Protein AF-A0A969M3V1-F1 (afdb_monomer_lite)

pLDDT: mean 84.35, std 8.76, range [44.88, 93.75]

Structure (mmCIF, N/CA/C/O backbon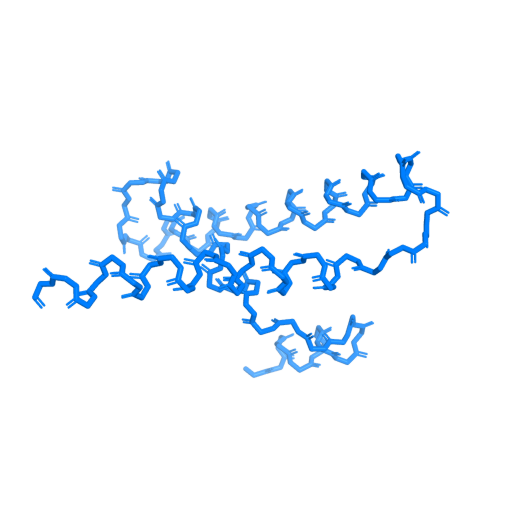e):
data_AF-A0A969M3V1-F1
#
_entry.id   AF-A0A969M3V1-F1
#
loop_
_atom_site.group_PDB
_atom_site.id
_atom_site.type_symbol
_atom_site.label_atom_id
_atom_site.label_alt_id
_atom_site.label_comp_id
_atom_site.label_asym_id
_atom_site.label_entity_id
_atom_site.label_seq_id
_atom_site.pdbx_PDB_ins_code
_atom_site.Cartn_x
_atom_site.Cartn_y
_atom_site.Cartn_z
_atom_site.occupancy
_atom_site.B_iso_or_equiv
_atom_site.auth_seq_id
_atom_site.auth_comp_id
_atom_site.auth_asym_id
_atom_site.auth_atom_id
_atom_site.pdbx_PDB_model_num
ATOM 1 N N . ALA A 1 1 ? 5.296 5.544 13.205 1.00 76.81 1 ALA A N 1
ATOM 2 C CA . ALA A 1 1 ? 6.196 6.345 12.345 1.00 76.81 1 ALA A CA 1
ATOM 3 C C . ALA A 1 1 ? 7.344 5.514 11.772 1.00 76.81 1 ALA A C 1
ATOM 5 O O . ALA A 1 1 ? 7.495 5.510 10.560 1.00 76.81 1 ALA A O 1
ATOM 6 N N . ALA A 1 2 ? 8.095 4.772 12.598 1.00 92.69 2 ALA A N 1
ATOM 7 C CA . ALA A 1 2 ? 9.248 3.981 12.145 1.00 92.69 2 ALA A CA 1
ATOM 8 C C . ALA A 1 2 ? 8.949 3.051 10.950 1.00 92.69 2 ALA A C 1
ATOM 10 O O . ALA A 1 2 ? 9.676 3.086 9.969 1.00 92.69 2 ALA A O 1
ATOM 11 N N . LEU A 1 3 ? 7.842 2.298 10.988 1.00 88.19 3 LEU A N 1
ATOM 12 C CA . LEU A 1 3 ? 7.457 1.387 9.898 1.00 88.19 3 LEU A CA 1
ATOM 13 C C . LEU A 1 3 ? 7.295 2.106 8.551 1.00 88.19 3 LEU A C 1
ATOM 15 O O . LEU A 1 3 ? 7.876 1.695 7.557 1.00 88.19 3 LEU A O 1
ATOM 19 N N . VAL A 1 4 ? 6.558 3.220 8.539 1.00 88.25 4 VAL A N 1
ATOM 20 C CA . VAL A 1 4 ? 6.333 4.016 7.324 1.00 88.25 4 VAL A CA 1
ATOM 21 C C . VAL A 1 4 ? 7.642 4.635 6.836 1.00 88.25 4 VAL A C 1
ATOM 23 O O . VAL A 1 4 ? 7.927 4.585 5.648 1.00 88.25 4 VAL A O 1
ATOM 26 N N . ALA A 1 5 ? 8.462 5.176 7.740 1.00 90.44 5 ALA A N 1
ATOM 27 C CA . ALA A 1 5 ? 9.730 5.804 7.375 1.00 90.44 5 ALA A CA 1
ATOM 28 C C . ALA A 1 5 ? 10.702 4.811 6.717 1.00 90.44 5 ALA A C 1
ATOM 30 O O . ALA A 1 5 ? 11.272 5.116 5.672 1.00 90.44 5 ALA A O 1
ATOM 31 N N . VAL A 1 6 ? 10.846 3.612 7.292 1.00 92.31 6 VAL A N 1
ATOM 32 C CA . VAL A 1 6 ? 11.721 2.563 6.749 1.00 92.31 6 VAL A CA 1
ATOM 33 C C . VAL A 1 6 ? 11.218 2.089 5.384 1.00 92.31 6 VAL A C 1
ATOM 35 O O . VAL A 1 6 ? 12.004 2.012 4.443 1.00 92.31 6 VAL A O 1
ATOM 38 N N . SER A 1 7 ? 9.916 1.833 5.231 1.00 86.50 7 SER A N 1
ATOM 39 C CA . SER A 1 7 ? 9.350 1.412 3.942 1.00 86.50 7 SER A CA 1
ATOM 40 C C . SER A 1 7 ? 9.490 2.484 2.855 1.00 86.50 7 SER A C 1
ATOM 42 O O . SER A 1 7 ? 9.887 2.159 1.737 1.00 86.50 7 SER A O 1
ATOM 44 N N . THR A 1 8 ? 9.236 3.756 3.180 1.00 88.81 8 THR A N 1
ATOM 45 C CA . THR A 1 8 ? 9.380 4.878 2.237 1.00 88.81 8 THR A CA 1
ATOM 46 C C . THR A 1 8 ? 10.830 5.083 1.804 1.00 88.81 8 THR A C 1
ATOM 48 O O . THR A 1 8 ? 11.077 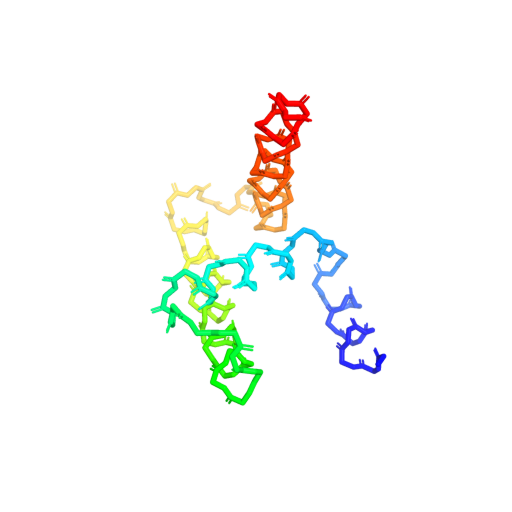5.382 0.641 1.00 88.81 8 THR A O 1
ATOM 51 N N . ALA A 1 9 ? 11.800 4.895 2.702 1.00 89.94 9 ALA A N 1
ATOM 52 C CA . ALA A 1 9 ? 13.215 4.986 2.344 1.00 89.94 9 ALA A CA 1
ATOM 53 C C . ALA A 1 9 ? 13.654 3.874 1.370 1.00 89.94 9 ALA A C 1
ATOM 55 O O . ALA A 1 9 ? 14.536 4.103 0.548 1.00 89.94 9 ALA A O 1
ATOM 56 N N . LEU A 1 10 ? 13.043 2.685 1.454 1.00 85.62 10 LEU A N 1
ATOM 57 C CA . LEU A 1 10 ? 13.404 1.518 0.638 1.00 85.62 10 LEU A CA 1
ATOM 58 C C . LEU A 1 10 ? 12.712 1.482 -0.728 1.00 85.62 10 LEU A C 1
ATOM 60 O O . LEU A 1 10 ? 13.321 1.075 -1.713 1.00 85.62 10 LEU A O 1
ATOM 64 N N . VAL A 1 11 ? 11.433 1.855 -0.784 1.00 81.94 11 VAL A N 1
ATOM 65 C CA . VAL A 1 11 ? 10.589 1.686 -1.984 1.00 81.94 11 VAL A CA 1
ATOM 66 C C . VAL A 1 11 ? 10.229 3.031 -2.627 1.00 81.94 11 VAL A C 1
ATOM 68 O O . VAL A 1 11 ? 9.789 3.079 -3.773 1.00 81.94 11 VAL A O 1
ATOM 71 N N . GLY A 1 12 ? 10.458 4.136 -1.917 1.00 84.25 12 GLY A N 1
ATOM 72 C CA . GLY A 1 12 ? 9.948 5.454 -2.270 1.00 84.25 12 GLY A CA 1
ATOM 73 C C . GLY A 1 12 ? 8.562 5.727 -1.666 1.00 84.25 12 GLY A C 1
ATOM 74 O O . GLY A 1 12 ? 7.949 4.847 -1.055 1.00 84.25 12 GLY A O 1
ATOM 75 N N . PRO A 1 13 ? 8.062 6.967 -1.786 1.00 83.75 13 PRO A N 1
ATOM 76 C CA . PRO A 1 13 ? 6.767 7.359 -1.236 1.00 83.75 13 PRO A CA 1
ATOM 77 C C . PRO A 1 13 ? 5.607 6.733 -2.023 1.00 83.75 13 PRO A C 1
ATOM 79 O O . PRO A 1 13 ? 5.553 6.849 -3.244 1.00 83.75 13 PRO A O 1
ATOM 82 N N . VAL A 1 14 ? 4.658 6.110 -1.313 1.00 84.69 14 VAL A N 1
ATOM 83 C CA . VAL A 1 14 ? 3.426 5.541 -1.891 1.00 84.69 14 VAL A CA 1
ATOM 84 C C . VAL A 1 14 ? 2.230 5.941 -1.017 1.00 84.69 14 VAL A C 1
ATOM 86 O O . VAL A 1 14 ? 1.916 5.287 -0.019 1.00 84.69 14 VAL A O 1
ATOM 89 N N . ALA A 1 15 ? 1.607 7.073 -1.339 1.00 82.06 15 ALA A N 1
ATOM 90 C CA . ALA A 1 15 ? 0.596 7.724 -0.510 1.00 82.06 15 ALA A CA 1
ATOM 91 C C . ALA A 1 15 ? -0.784 7.058 -0.627 1.00 82.06 15 ALA A C 1
ATOM 93 O O . ALA A 1 15 ? -1.446 6.822 0.390 1.00 82.06 15 ALA A O 1
ATOM 94 N N . PHE A 1 16 ? -1.225 6.712 -1.840 1.00 87.62 16 PHE A N 1
ATOM 95 C CA . PHE A 1 16 ? -2.576 6.171 -2.046 1.00 87.62 16 PHE A CA 1
ATOM 96 C C . PHE A 1 16 ? -2.696 4.679 -1.727 1.00 87.62 16 PHE A C 1
ATOM 98 O O . PHE A 1 16 ? -3.804 4.175 -1.529 1.00 87.62 16 PHE A O 1
ATOM 105 N N . PHE A 1 17 ? -1.572 3.970 -1.620 1.00 87.69 17 PHE A N 1
ATOM 106 C CA . PHE A 1 17 ? -1.565 2.536 -1.342 1.00 87.69 17 PHE A CA 1
ATOM 107 C C . PHE A 1 17 ? -2.280 2.175 -0.038 1.00 87.69 17 PHE A C 1
ATOM 109 O O . PHE A 1 17 ? -3.100 1.258 -0.015 1.00 87.69 17 PHE A O 1
ATOM 116 N N . GLY A 1 18 ? -2.022 2.923 1.039 1.00 87.69 18 GLY A N 1
ATOM 117 C CA . GLY A 1 18 ? -2.659 2.672 2.333 1.00 87.69 18 GLY A CA 1
ATOM 118 C C . GLY A 1 18 ? -4.184 2.790 2.262 1.00 87.69 18 GLY A C 1
ATOM 119 O O . GLY A 1 18 ? -4.896 1.936 2.787 1.00 87.69 18 GLY A O 1
ATOM 120 N N . LEU A 1 19 ? -4.688 3.802 1.548 1.00 87.56 19 LEU A N 1
ATOM 121 C CA . LEU A 1 19 ? -6.124 4.006 1.332 1.00 87.56 19 LEU A CA 1
ATOM 122 C C . LEU A 1 19 ? -6.734 2.867 0.506 1.00 87.56 19 LEU A C 1
ATOM 124 O O . LEU A 1 19 ? -7.789 2.345 0.869 1.00 87.56 19 LEU A O 1
ATOM 128 N N . LEU A 1 20 ? -6.055 2.451 -0.566 1.00 87.19 20 LEU A N 1
ATOM 129 C CA . LEU A 1 20 ? -6.498 1.363 -1.439 1.00 87.19 20 LEU A CA 1
ATOM 130 C C . LEU A 1 20 ? -6.621 0.040 -0.670 1.00 87.19 20 LEU A C 1
ATOM 132 O O . LEU A 1 20 ? -7.658 -0.621 -0.724 1.00 87.19 20 LEU A O 1
ATOM 136 N N . VAL A 1 21 ? -5.574 -0.335 0.066 1.00 90.56 21 VAL A N 1
ATOM 137 C CA . VAL A 1 21 ? -5.516 -1.603 0.802 1.00 90.56 21 VAL A CA 1
ATOM 138 C C . VAL A 1 21 ? -6.554 -1.643 1.921 1.00 90.56 21 VAL A C 1
ATOM 140 O O . VAL A 1 21 ? -7.229 -2.659 2.083 1.00 90.56 21 VAL A O 1
ATOM 143 N N . VAL A 1 22 ? -6.723 -0.552 2.673 1.00 89.38 22 VAL A N 1
ATOM 144 C CA . VAL A 1 22 ? -7.744 -0.474 3.730 1.00 89.38 22 VAL A CA 1
ATOM 145 C C . VAL A 1 22 ? -9.149 -0.563 3.135 1.00 89.38 22 VAL A C 1
ATOM 147 O O . VAL A 1 22 ? -9.980 -1.307 3.653 1.00 89.38 22 VAL A O 1
ATOM 150 N N . ALA A 1 23 ? -9.411 0.121 2.017 1.00 86.75 23 ALA A N 1
ATOM 151 C CA . ALA A 1 23 ? -10.703 0.053 1.338 1.00 86.75 23 ALA A CA 1
ATOM 152 C C . ALA A 1 23 ? -11.016 -1.359 0.807 1.00 86.75 23 ALA A C 1
ATOM 154 O O . ALA A 1 23 ? -12.158 -1.814 0.904 1.00 86.75 23 ALA A O 1
ATOM 155 N N . LEU A 1 24 ? -10.020 -2.073 0.274 1.00 84.75 24 LEU A N 1
ATOM 156 C CA . LEU A 1 24 ? -10.174 -3.474 -0.132 1.00 84.75 24 LEU A CA 1
ATOM 157 C C . LEU A 1 24 ? -10.359 -4.403 1.075 1.00 84.75 24 LEU A C 1
ATOM 159 O O . LEU A 1 24 ? -11.228 -5.271 1.037 1.00 84.75 24 LEU A O 1
ATOM 163 N N . GLY A 1 25 ? -9.594 -4.210 2.150 1.00 86.94 25 GLY A N 1
ATOM 164 C CA . GLY A 1 25 ? -9.705 -4.991 3.385 1.00 86.94 25 GLY A CA 1
ATOM 165 C C . GLY A 1 25 ? -11.080 -4.860 4.048 1.00 86.94 25 GLY A C 1
ATOM 166 O O . GLY A 1 25 ? -11.672 -5.868 4.439 1.00 86.94 25 GLY A O 1
ATOM 167 N N . GLU A 1 26 ? -11.638 -3.648 4.095 1.00 87.56 26 GLU A N 1
ATOM 168 C CA . GLU A 1 26 ? -13.027 -3.392 4.514 1.00 87.56 26 GLU A CA 1
ATOM 169 C C . GLU A 1 26 ? -14.025 -4.150 3.633 1.00 87.56 26 GLU A C 1
ATOM 171 O O . GLU A 1 26 ? -14.902 -4.847 4.141 1.00 87.56 26 GLU A O 1
ATOM 176 N N . ARG A 1 27 ? -13.877 -4.063 2.303 1.00 85.44 27 ARG A N 1
ATOM 177 C CA . ARG A 1 27 ? -14.777 -4.747 1.360 1.00 85.44 27 ARG A CA 1
ATOM 178 C C . ARG A 1 27 ? -14.698 -6.270 1.468 1.00 85.44 27 ARG A C 1
ATOM 180 O O . ARG A 1 27 ? -15.718 -6.925 1.288 1.00 85.44 27 ARG A O 1
ATOM 187 N N . LEU A 1 28 ? -13.532 -6.834 1.762 1.00 86.56 28 LEU A N 1
ATOM 188 C CA . LEU A 1 28 ? -13.355 -8.283 1.900 1.00 86.56 28 LEU A CA 1
ATOM 189 C C . LEU A 1 28 ? -13.890 -8.815 3.228 1.00 86.56 28 LEU A C 1
ATOM 191 O O . LEU A 1 28 ? -14.512 -9.871 3.263 1.00 86.56 28 LEU A O 1
ATOM 195 N N . THR A 1 29 ? -13.655 -8.091 4.320 1.00 86.88 29 THR A N 1
ATOM 196 C CA . THR A 1 29 ? -14.057 -8.534 5.663 1.00 86.88 29 THR A CA 1
ATOM 197 C C . THR A 1 29 ? -15.479 -8.121 6.036 1.00 86.88 29 THR A C 1
ATOM 199 O O . THR A 1 29 ? -16.018 -8.661 7.000 1.00 86.88 29 THR A O 1
ATOM 202 N N . GLN A 1 30 ? -16.081 -7.167 5.307 1.00 82.69 30 GLN A N 1
ATOM 203 C CA . GLN A 1 30 ? -17.396 -6.568 5.590 1.00 82.69 30 GLN A CA 1
ATOM 204 C C . GLN A 1 30 ? -17.545 -6.114 7.057 1.00 82.69 30 GLN A C 1
ATOM 206 O O . GLN A 1 30 ? -18.647 -6.052 7.601 1.00 82.69 30 GLN A O 1
ATOM 211 N N . SER A 1 31 ? -16.427 -5.820 7.728 1.00 80.69 31 SER A N 1
ATOM 212 C CA . SER A 1 31 ? -16.369 -5.591 9.167 1.00 80.69 31 SER A CA 1
ATOM 213 C C . SER A 1 31 ? -15.415 -4.454 9.489 1.00 80.69 31 SER A C 1
ATOM 215 O O . SER A 1 31 ? -14.239 -4.496 9.143 1.00 80.69 31 SER A O 1
ATOM 217 N N . ARG A 1 32 ? -15.912 -3.473 10.251 1.00 81.38 32 ARG A N 1
ATOM 218 C CA . ARG A 1 32 ? -15.128 -2.313 10.709 1.00 81.38 32 ARG A CA 1
ATOM 219 C C . ARG A 1 32 ? -14.291 -2.576 11.953 1.00 81.38 32 ARG A C 1
ATOM 221 O O . ARG A 1 32 ? -13.696 -1.663 12.524 1.00 81.38 32 ARG A O 1
ATOM 228 N N . ARG A 1 33 ? -14.264 -3.819 12.441 1.00 88.06 33 ARG A N 1
ATOM 229 C CA . ARG A 1 33 ? -13.457 -4.167 13.612 1.00 88.06 33 ARG A CA 1
ATOM 230 C C . ARG A 1 33 ? -11.982 -4.153 13.226 1.00 88.06 33 ARG A C 1
ATOM 232 O O . ARG A 1 33 ? -11.512 -5.053 12.534 1.00 88.06 33 ARG A O 1
ATOM 239 N N . HIS A 1 34 ? -11.235 -3.187 13.762 1.00 86.81 34 HIS A N 1
ATOM 240 C CA . HIS A 1 34 ? -9.794 -3.036 13.519 1.00 86.81 34 HIS A CA 1
ATOM 241 C C . HIS A 1 34 ? -8.981 -4.307 13.806 1.00 86.81 34 HIS A C 1
ATOM 243 O O . HIS A 1 34 ? -8.009 -4.572 13.109 1.00 86.81 34 HIS A O 1
ATOM 249 N N . ALA A 1 35 ? -9.412 -5.134 14.765 1.00 90.69 35 ALA A N 1
ATOM 250 C CA . ALA A 1 35 ? -8.773 -6.417 15.065 1.00 90.69 35 ALA A CA 1
ATOM 251 C C . ALA A 1 35 ? -8.770 -7.400 13.876 1.00 90.69 35 ALA A C 1
ATOM 253 O O . ALA A 1 35 ? -7.844 -8.191 13.746 1.00 90.69 35 ALA A O 1
ATOM 254 N N . ILE A 1 36 ? -9.786 -7.344 13.010 1.00 88.44 36 ILE A N 1
ATOM 255 C CA . ILE A 1 36 ? -9.916 -8.207 11.822 1.00 88.44 36 ILE A CA 1
ATOM 256 C C . ILE A 1 36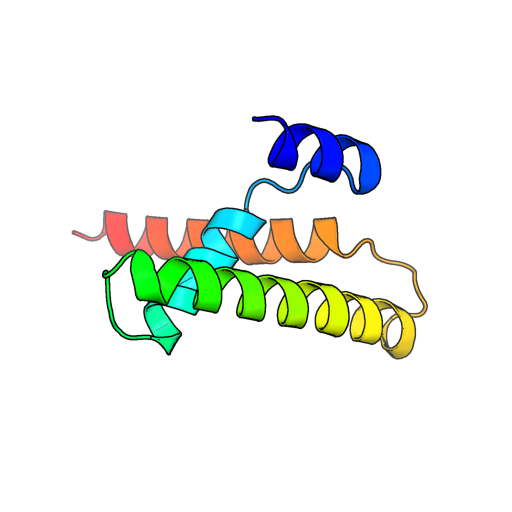 ? -9.384 -7.480 10.583 1.00 88.44 36 ILE A C 1
ATOM 258 O O . ILE A 1 36 ? -8.738 -8.073 9.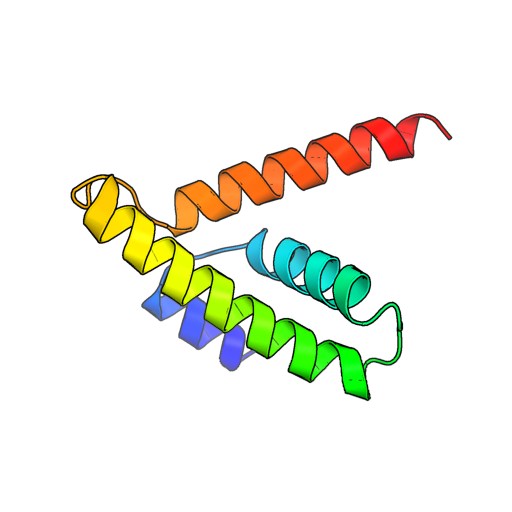721 1.00 88.44 36 ILE A O 1
ATOM 262 N N . LEU A 1 37 ? -9.615 -6.172 10.514 1.00 90.50 37 LEU A N 1
ATOM 263 C CA . LEU A 1 37 ? -9.245 -5.359 9.368 1.00 90.50 37 LEU A CA 1
ATOM 264 C C . LEU A 1 37 ? -7.736 -5.188 9.215 1.00 90.50 37 LEU A C 1
ATOM 266 O O . LEU A 1 37 ? -7.246 -5.251 8.095 1.00 90.50 37 LEU A O 1
ATOM 270 N N . LEU A 1 38 ? -6.994 -4.987 10.308 1.00 91.12 38 LEU A N 1
ATOM 271 C CA . LEU A 1 38 ? -5.537 -4.827 10.258 1.00 91.12 38 LEU A CA 1
ATOM 272 C C . LEU A 1 38 ? -4.827 -6.036 9.615 1.00 91.12 38 LEU A C 1
ATOM 274 O O . LEU A 1 38 ? -4.074 -5.822 8.662 1.00 91.12 38 LEU A O 1
ATOM 278 N N . PRO A 1 39 ? -5.061 -7.293 10.053 1.00 91.75 39 PRO A N 1
ATOM 279 C CA . PRO A 1 39 ? -4.445 -8.449 9.406 1.00 91.75 39 PRO A CA 1
ATOM 280 C C . PRO A 1 39 ? -4.965 -8.669 7.980 1.00 91.75 39 PRO A C 1
ATOM 282 O O . PRO A 1 39 ? -4.177 -8.995 7.096 1.00 91.75 39 PRO A O 1
ATOM 285 N N . ALA A 1 40 ? -6.254 -8.433 7.715 1.00 92.00 40 ALA A N 1
ATOM 286 C CA . ALA A 1 40 ? -6.795 -8.539 6.361 1.00 92.00 40 ALA A CA 1
ATOM 287 C C . ALA A 1 40 ? -6.151 -7.528 5.398 1.00 92.00 40 ALA A C 1
ATOM 289 O O . ALA A 1 40 ? -5.726 -7.897 4.306 1.00 92.00 40 ALA A O 1
ATOM 290 N N . ALA A 1 41 ? -6.011 -6.270 5.818 1.00 90.62 41 ALA A N 1
ATOM 291 C CA . ALA A 1 41 ? -5.328 -5.228 5.062 1.00 90.62 41 ALA A CA 1
ATOM 292 C C . ALA A 1 41 ? -3.855 -5.594 4.821 1.00 90.62 41 ALA A C 1
ATOM 294 O O . ALA A 1 41 ? -3.374 -5.472 3.699 1.00 90.62 41 ALA A O 1
ATOM 295 N N . ALA A 1 42 ? -3.143 -6.116 5.823 1.00 92.31 42 ALA A N 1
ATOM 296 C CA . ALA A 1 42 ? -1.762 -6.567 5.639 1.00 92.31 42 ALA A CA 1
ATOM 297 C C . ALA A 1 42 ? -1.643 -7.684 4.582 1.00 92.31 42 ALA A C 1
ATOM 299 O O . ALA A 1 42 ? -0.767 -7.624 3.720 1.00 92.31 42 ALA A O 1
ATOM 300 N N . LEU A 1 43 ? -2.550 -8.667 4.595 1.00 93.75 43 LEU A N 1
ATOM 301 C CA . LEU A 1 43 ? -2.578 -9.738 3.591 1.00 93.75 43 LEU A CA 1
ATOM 302 C C . LEU A 1 43 ? -2.885 -9.202 2.189 1.00 93.75 43 LEU A C 1
ATOM 304 O O . LEU A 1 43 ? -2.201 -9.557 1.230 1.00 93.75 43 LEU A O 1
ATOM 308 N N . VAL A 1 44 ? -3.866 -8.305 2.072 1.00 92.50 44 VAL A N 1
ATOM 309 C CA . VAL A 1 44 ? -4.192 -7.637 0.804 1.00 92.50 44 VAL A CA 1
ATOM 310 C C . VAL A 1 44 ? -2.991 -6.848 0.286 1.00 92.50 44 VAL A C 1
ATOM 312 O O . VAL A 1 44 ? -2.675 -6.950 -0.896 1.00 92.50 44 VAL A O 1
ATOM 315 N N . ALA A 1 45 ? -2.285 -6.111 1.148 1.00 91.00 45 ALA A N 1
ATOM 316 C CA . ALA A 1 45 ? -1.081 -5.380 0.762 1.00 91.00 45 ALA A CA 1
ATOM 317 C C . ALA A 1 45 ? -0.015 -6.310 0.176 1.00 91.00 45 ALA A C 1
ATOM 319 O O . ALA A 1 45 ? 0.528 -6.013 -0.885 1.00 91.00 45 ALA A O 1
ATOM 320 N N . ILE A 1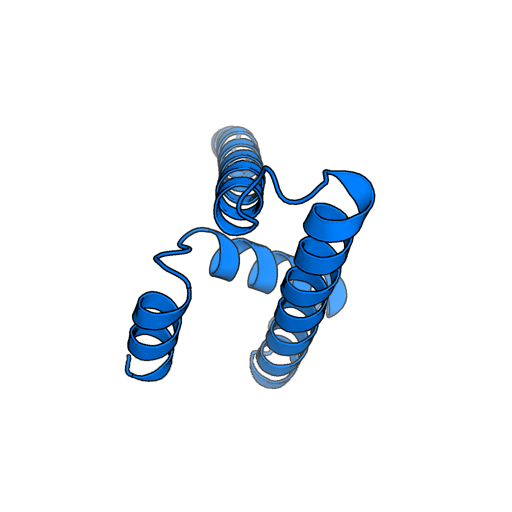 46 ? 0.258 -7.443 0.832 1.00 93.31 46 ILE A N 1
ATOM 321 C CA . ILE A 1 46 ? 1.237 -8.426 0.350 1.00 93.31 46 ILE A CA 1
ATOM 322 C C . ILE A 1 46 ? 0.826 -8.957 -1.025 1.00 93.31 46 ILE A C 1
ATOM 324 O O . ILE A 1 46 ? 1.639 -8.950 -1.947 1.00 93.31 46 ILE A O 1
ATOM 328 N N . VAL A 1 47 ? -0.434 -9.365 -1.192 1.00 93.25 47 VAL A N 1
ATOM 329 C CA . VAL A 1 47 ? -0.936 -9.899 -2.468 1.00 93.25 47 VAL A CA 1
ATOM 330 C C . VAL A 1 47 ? -0.856 -8.852 -3.580 1.00 93.25 47 VAL A C 1
ATOM 332 O O . VAL A 1 47 ? -0.407 -9.168 -4.680 1.00 93.25 47 VAL A O 1
ATOM 335 N N . VAL A 1 48 ? -1.240 -7.604 -3.304 1.00 89.19 48 VAL A N 1
ATOM 336 C CA . VAL A 1 48 ? -1.202 -6.515 -4.292 1.00 89.19 48 VAL A CA 1
ATOM 337 C C . VAL A 1 48 ? 0.234 -6.158 -4.675 1.00 89.19 48 VAL A C 1
ATOM 339 O O . VAL A 1 48 ? 0.514 -6.005 -5.861 1.00 89.19 48 VAL A O 1
ATOM 342 N N . LEU A 1 49 ? 1.154 -6.056 -3.711 1.00 89.69 49 LEU A N 1
ATOM 343 C CA . LEU A 1 49 ? 2.555 -5.720 -3.986 1.00 89.69 49 LEU A CA 1
ATOM 344 C C . LEU A 1 49 ? 3.267 -6.849 -4.733 1.00 89.69 49 LEU A C 1
ATOM 346 O O . LEU A 1 49 ? 3.874 -6.603 -5.770 1.00 89.69 49 LEU A O 1
ATOM 350 N N . VAL A 1 50 ? 3.175 -8.088 -4.242 1.00 90.81 50 VAL A N 1
ATOM 351 C CA . VAL A 1 50 ? 3.853 -9.239 -4.857 1.00 90.81 50 VAL A CA 1
ATOM 352 C C . VAL A 1 50 ? 3.223 -9.574 -6.207 1.00 90.81 50 VAL A C 1
ATOM 354 O O . VAL A 1 50 ? 3.937 -9.734 -7.198 1.00 90.81 50 VAL A O 1
ATOM 357 N N . GLY A 1 51 ? 1.892 -9.638 -6.273 1.00 88.50 51 GLY A N 1
ATOM 358 C CA . GLY A 1 51 ? 1.162 -9.924 -7.506 1.00 88.50 51 GLY A CA 1
ATOM 359 C C . GLY A 1 51 ? 1.358 -8.826 -8.546 1.00 88.50 51 GLY A C 1
ATOM 360 O O . GLY A 1 51 ? 1.728 -9.116 -9.682 1.00 88.50 51 GLY A O 1
ATOM 361 N N . GLY A 1 52 ? 1.197 -7.564 -8.142 1.00 87.12 52 GLY A N 1
ATOM 362 C CA . GLY A 1 52 ? 1.427 -6.418 -9.013 1.00 87.12 52 GLY A CA 1
ATOM 363 C C . GLY A 1 52 ? 2.850 -6.399 -9.558 1.00 87.12 52 GLY A C 1
ATOM 364 O O . GLY A 1 52 ? 3.031 -6.215 -10.759 1.00 87.12 52 GLY A O 1
ATOM 365 N N . GLN A 1 53 ? 3.854 -6.646 -8.708 1.00 87.62 53 GLN A N 1
ATOM 366 C CA . GLN A 1 53 ? 5.255 -6.593 -9.126 1.00 87.62 53 GLN A CA 1
ATOM 367 C C . GLN A 1 53 ? 5.548 -7.719 -10.112 1.00 87.62 53 GLN A C 1
ATOM 369 O O . GLN A 1 53 ? 6.133 -7.484 -11.165 1.00 87.62 53 GLN A O 1
ATOM 374 N N . THR A 1 54 ? 5.068 -8.928 -9.812 1.00 87.50 54 THR A N 1
ATOM 375 C CA . THR A 1 54 ? 5.256 -10.102 -10.671 1.00 87.50 54 THR A CA 1
ATOM 376 C C . THR A 1 54 ? 4.636 -9.881 -12.047 1.00 87.50 54 THR A C 1
ATOM 378 O O . THR A 1 54 ? 5.293 -10.145 -13.053 1.00 87.50 54 THR A O 1
ATOM 381 N N . ILE A 1 55 ? 3.405 -9.360 -12.105 1.00 85.69 55 ILE A N 1
ATOM 382 C CA . ILE A 1 55 ? 2.711 -9.060 -13.365 1.00 85.69 55 ILE A CA 1
ATOM 383 C C . ILE A 1 55 ? 3.458 -7.971 -14.135 1.00 85.69 55 ILE A C 1
ATOM 385 O O . ILE A 1 55 ? 3.695 -8.124 -15.328 1.00 85.69 55 ILE A O 1
ATOM 389 N N . LEU A 1 56 ? 3.872 -6.891 -13.475 1.00 84.25 56 LEU A N 1
ATOM 390 C CA . LEU A 1 56 ? 4.561 -5.780 -14.133 1.00 84.25 56 LEU A CA 1
ATOM 391 C C . LEU A 1 56 ? 5.926 -6.208 -14.696 1.00 84.25 56 LEU A C 1
ATOM 393 O O . LEU A 1 56 ? 6.305 -5.809 -15.798 1.00 84.25 56 LEU A O 1
ATOM 397 N N . GLN A 1 57 ? 6.640 -7.071 -13.973 1.00 83.75 57 GLN A N 1
ATOM 398 C CA . GLN A 1 57 ? 7.911 -7.635 -14.419 1.00 83.75 57 GLN A CA 1
ATOM 399 C C . GLN A 1 57 ? 7.733 -8.611 -15.589 1.00 83.75 57 GLN A C 1
ATOM 401 O O . GLN A 1 57 ? 8.443 -8.487 -16.584 1.00 83.75 57 GLN A O 1
ATOM 406 N N . HIS A 1 58 ? 6.788 -9.553 -15.499 1.00 81.56 58 HIS A N 1
ATOM 407 C CA . HIS A 1 58 ? 6.648 -10.627 -16.491 1.00 81.56 58 HIS A CA 1
ATOM 408 C C . HIS A 1 58 ? 5.803 -10.242 -17.710 1.00 81.56 58 HIS A C 1
ATOM 410 O O . HIS A 1 58 ? 6.094 -10.702 -18.809 1.00 81.56 58 HIS A O 1
ATOM 416 N N . ALA A 1 59 ? 4.769 -9.413 -17.548 1.00 76.38 59 ALA A N 1
ATOM 417 C CA . ALA A 1 59 ? 3.863 -9.040 -18.637 1.00 76.38 59 ALA A CA 1
ATOM 418 C C . ALA A 1 59 ? 4.253 -7.723 -19.332 1.00 76.38 59 ALA A C 1
ATOM 420 O O . ALA A 1 59 ? 3.936 -7.554 -20.505 1.00 76.38 59 ALA A O 1
ATOM 421 N N . LEU A 1 60 ? 4.939 -6.799 -18.641 1.00 70.62 60 LEU A N 1
ATOM 422 C CA . LEU A 1 60 ? 5.326 -5.487 -19.191 1.00 70.62 60 LEU A CA 1
ATOM 423 C C . LEU A 1 60 ? 6.848 -5.300 -19.358 1.00 70.62 60 LEU A C 1
ATOM 425 O O . LEU A 1 60 ? 7.299 -4.204 -19.687 1.00 70.62 60 LEU A O 1
ATOM 429 N N . GLY A 1 61 ? 7.653 -6.346 -19.144 1.00 70.69 61 GLY A N 1
ATOM 430 C CA . GLY A 1 61 ? 9.098 -6.315 -19.406 1.00 70.69 61 GLY A CA 1
ATOM 431 C C . GLY A 1 61 ? 9.895 -5.357 -18.511 1.00 70.69 61 GLY A C 1
ATOM 432 O O . GLY A 1 61 ? 10.986 -4.940 -18.888 1.00 70.69 61 GLY A O 1
ATOM 433 N N . GLY A 1 62 ? 9.360 -4.980 -17.342 1.00 63.94 62 GLY A N 1
ATOM 434 C CA . GLY A 1 62 ? 10.072 -4.174 -16.341 1.00 63.94 62 GLY A CA 1
ATOM 435 C C . GLY A 1 62 ? 10.167 -2.670 -16.625 1.00 63.94 62 GLY A C 1
ATOM 436 O O . GLY A 1 62 ? 10.891 -1.973 -15.921 1.00 63.94 62 GLY A O 1
ATOM 437 N N . ALA A 1 63 ? 9.439 -2.143 -17.615 1.00 60.34 63 ALA A N 1
ATOM 438 C CA . ALA A 1 63 ? 9.517 -0.723 -17.978 1.00 60.34 63 ALA A CA 1
ATOM 439 C C . ALA A 1 63 ? 8.798 0.229 -16.997 1.00 60.34 63 ALA A C 1
ATOM 441 O O . ALA A 1 63 ? 9.041 1.433 -17.021 1.00 60.34 63 ALA A O 1
ATOM 442 N N . SER A 1 64 ? 7.899 -0.281 -16.149 1.00 67.38 64 SER A N 1
ATOM 443 C CA . SER A 1 64 ? 7.063 0.538 -15.264 1.00 67.38 64 SER A CA 1
ATOM 444 C C . SER A 1 64 ? 7.351 0.253 -13.793 1.00 67.38 64 SER A C 1
ATOM 446 O O . SER A 1 64 ? 7.583 -0.891 -13.401 1.00 67.38 64 SER A O 1
ATOM 448 N N . THR A 1 65 ? 7.321 1.298 -12.965 1.00 79.12 65 THR A N 1
ATOM 449 C CA . THR A 1 65 ? 7.432 1.181 -11.512 1.00 79.12 65 THR A CA 1
ATOM 450 C C . THR A 1 65 ? 6.054 0.922 -10.913 1.00 79.12 65 THR A C 1
ATOM 452 O O . THR A 1 65 ? 5.106 1.679 -11.118 1.00 79.12 65 THR A O 1
ATOM 455 N N . LEU A 1 66 ? 5.939 -0.143 -10.121 1.00 81.06 66 LEU A N 1
ATOM 456 C CA . LEU A 1 66 ? 4.683 -0.536 -9.480 1.00 81.06 66 LEU A CA 1
ATOM 457 C C . LEU A 1 66 ? 4.049 0.590 -8.651 1.00 81.06 66 LEU A C 1
ATOM 459 O O . LEU A 1 66 ? 2.828 0.729 -8.639 1.00 81.06 66 LEU A O 1
ATOM 463 N N . GLY A 1 67 ? 4.873 1.436 -8.026 1.00 82.44 67 GLY A N 1
ATOM 464 C CA . GLY A 1 67 ? 4.407 2.628 -7.318 1.00 82.44 67 GLY A CA 1
ATOM 465 C C . GLY A 1 67 ? 3.574 3.557 -8.204 1.00 82.44 67 GLY A C 1
ATOM 466 O O . GLY A 1 67 ? 2.497 3.967 -7.791 1.00 82.44 67 GLY A O 1
ATOM 467 N N . VAL A 1 68 ? 3.991 3.817 -9.449 1.00 84.44 68 VAL A N 1
ATOM 468 C CA . VAL A 1 68 ? 3.245 4.691 -10.376 1.00 84.44 68 VAL A CA 1
ATOM 469 C C . VAL A 1 68 ? 1.875 4.105 -10.707 1.00 84.44 68 VAL A C 1
ATOM 471 O O . VAL A 1 68 ? 0.885 4.834 -10.724 1.00 84.44 68 VAL A O 1
ATOM 474 N N . VAL A 1 69 ? 1.790 2.789 -10.914 1.00 84.94 69 VAL A N 1
ATOM 475 C CA . VAL A 1 69 ? 0.512 2.107 -11.171 1.00 84.94 69 VAL A CA 1
ATOM 476 C C . VAL A 1 69 ? -0.415 2.221 -9.961 1.00 84.94 69 VAL A C 1
ATOM 478 O O . VAL A 1 69 ? -1.593 2.543 -10.115 1.00 84.94 69 VAL A O 1
ATOM 481 N N . ILE A 1 70 ? 0.111 1.997 -8.755 1.00 86.56 70 ILE A N 1
ATOM 482 C CA . ILE A 1 70 ? -0.669 2.093 -7.518 1.00 86.56 70 ILE A CA 1
ATO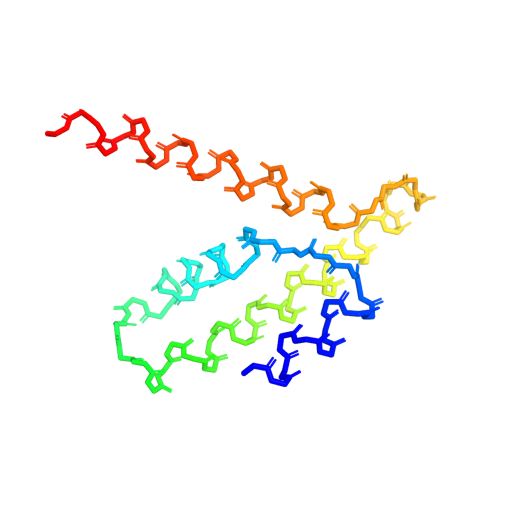M 483 C C . ILE A 1 70 ? -1.151 3.522 -7.270 1.00 86.56 70 ILE A C 1
ATOM 485 O O . ILE A 1 70 ? -2.322 3.708 -6.943 1.00 86.56 70 ILE A O 1
ATOM 489 N N . GLU A 1 71 ? -0.292 4.525 -7.445 1.00 88.06 71 GLU A N 1
ATOM 490 C CA . GLU A 1 71 ? -0.664 5.934 -7.288 1.00 88.06 71 GLU A CA 1
ATOM 491 C C . GLU A 1 71 ? -1.724 6.343 -8.317 1.00 88.06 71 GLU A C 1
ATOM 493 O O . GLU A 1 71 ? -2.697 7.012 -7.969 1.00 88.06 71 GLU A O 1
ATOM 498 N N . PHE A 1 72 ? -1.602 5.878 -9.563 1.00 87.06 72 PHE A N 1
ATOM 499 C CA . PHE A 1 72 ? -2.580 6.157 -10.611 1.00 87.06 72 PHE A CA 1
ATOM 500 C C . PHE A 1 72 ? -3.947 5.523 -10.315 1.00 87.06 72 PHE A C 1
ATOM 502 O O . PHE A 1 72 ? -4.971 6.206 -10.346 1.00 87.06 72 PHE A O 1
ATOM 509 N N . VAL A 1 73 ? -3.979 4.228 -9.979 1.00 86.56 73 VAL A N 1
ATOM 510 C CA . VAL A 1 73 ? -5.226 3.514 -9.655 1.00 86.56 73 VAL A CA 1
ATOM 511 C C . VAL A 1 73 ? -5.847 4.056 -8.369 1.00 86.56 73 VAL A C 1
ATOM 513 O O . VAL A 1 73 ? -7.049 4.310 -8.325 1.00 86.56 73 VAL A O 1
ATOM 516 N N . GLY A 1 74 ? -5.039 4.269 -7.332 1.00 86.19 74 GLY A N 1
ATOM 517 C CA . GLY A 1 74 ? -5.484 4.834 -6.062 1.00 86.19 74 GLY A CA 1
ATOM 518 C C . GLY A 1 74 ? -6.042 6.246 -6.224 1.00 86.19 74 GLY A C 1
ATOM 519 O O . GLY A 1 74 ? -7.122 6.533 -5.709 1.00 86.19 74 GLY A O 1
ATOM 520 N N . GLY A 1 75 ? -5.375 7.092 -7.012 1.00 87.75 75 GLY A N 1
ATOM 521 C CA . GLY A 1 75 ? -5.855 8.424 -7.370 1.00 87.75 75 GLY A CA 1
ATOM 522 C C . GLY A 1 75 ? -7.161 8.391 -8.168 1.00 87.75 75 GLY A C 1
ATOM 523 O O . GLY A 1 75 ? -8.074 9.158 -7.870 1.00 87.75 75 GLY A O 1
ATOM 524 N N . LEU A 1 76 ? -7.305 7.466 -9.123 1.00 89.19 76 LEU A N 1
ATOM 525 C CA . LEU A 1 76 ? -8.541 7.299 -9.894 1.00 89.19 76 LEU A CA 1
ATOM 526 C C . LEU A 1 76 ? -9.707 6.832 -9.012 1.00 89.19 76 LEU A C 1
ATOM 528 O O . LEU A 1 76 ? -10.806 7.377 -9.109 1.00 89.19 76 LEU A O 1
ATOM 532 N N . VAL A 1 77 ? -9.473 5.858 -8.127 1.00 85.50 77 VAL A N 1
ATOM 533 C CA . VAL A 1 77 ? -10.473 5.385 -7.155 1.00 85.50 77 VAL A CA 1
ATOM 534 C C . VAL A 1 77 ? -10.868 6.513 -6.209 1.00 85.50 77 VAL A C 1
ATOM 536 O O . VAL A 1 77 ? -12.057 6.720 -5.969 1.00 85.50 77 VAL A O 1
ATOM 539 N N . PHE A 1 78 ? -9.893 7.269 -5.704 1.00 84.94 78 PHE A N 1
ATOM 540 C CA . PHE A 1 78 ? -10.140 8.423 -4.848 1.00 84.94 78 PHE A CA 1
ATOM 541 C C . PHE A 1 78 ? -10.979 9.485 -5.568 1.00 84.94 78 PHE A C 1
ATOM 543 O O . PHE A 1 78 ? -11.996 9.927 -5.034 1.00 84.94 78 PHE A O 1
ATOM 550 N N . LEU A 1 79 ? -10.614 9.837 -6.802 1.00 87.62 79 LEU A N 1
ATOM 551 C CA . LEU A 1 79 ? -11.351 10.797 -7.618 1.00 87.62 79 LEU A CA 1
ATOM 552 C C . LEU A 1 79 ? -12.777 10.312 -7.914 1.00 87.62 79 LEU A C 1
ATOM 554 O O . LEU A 1 79 ? -13.726 11.086 -7.804 1.00 87.62 79 LEU A O 1
ATOM 558 N N . ALA A 1 80 ? -12.950 9.027 -8.227 1.00 87.50 80 ALA A N 1
ATOM 559 C CA . ALA A 1 80 ? -14.262 8.426 -8.440 1.00 87.50 80 ALA A CA 1
ATOM 560 C C . ALA A 1 80 ? -15.121 8.472 -7.169 1.00 87.50 80 ALA A C 1
ATOM 562 O O . ALA A 1 80 ? -16.314 8.774 -7.246 1.00 87.50 80 ALA A O 1
ATOM 563 N N . MET A 1 81 ? -14.528 8.201 -6.004 1.00 79.38 81 MET A N 1
ATOM 564 C CA . MET A 1 81 ? -15.220 8.262 -4.718 1.00 79.38 81 MET A CA 1
ATOM 565 C C . MET A 1 81 ? -15.597 9.701 -4.355 1.00 79.38 81 MET A C 1
ATOM 567 O O . MET A 1 81 ? -16.706 9.931 -3.880 1.00 79.38 81 MET A O 1
ATOM 571 N N . LEU A 1 82 ? -14.722 10.670 -4.641 1.00 86.56 82 LEU A N 1
ATOM 572 C CA . LEU A 1 82 ? -14.989 12.094 -4.453 1.00 86.56 82 LEU A CA 1
ATOM 573 C C . LEU A 1 82 ? -16.141 12.566 -5.349 1.00 86.56 82 LEU A C 1
ATOM 575 O O . LEU A 1 82 ? -17.098 13.148 -4.852 1.00 86.56 82 LEU A O 1
ATOM 579 N N . LEU A 1 83 ? -16.106 12.253 -6.646 1.00 88.56 83 LEU A N 1
ATOM 580 C CA . LEU A 1 83 ? -17.175 12.606 -7.589 1.00 88.56 83 LEU A CA 1
ATOM 581 C C . LEU A 1 83 ? -18.532 11.998 -7.200 1.00 88.56 83 LEU A C 1
ATOM 583 O O . LEU A 1 83 ? -19.565 12.653 -7.345 1.00 88.56 83 LEU A O 1
ATOM 587 N N . HIS A 1 84 ? -18.545 10.766 -6.683 1.00 79.62 84 HIS A N 1
ATOM 588 C CA . HIS A 1 84 ? -19.769 10.138 -6.178 1.00 79.62 84 HIS A CA 1
ATOM 589 C C . HIS A 1 84 ? -20.220 10.708 -4.827 1.00 79.62 84 HIS A C 1
ATOM 591 O O . HIS A 1 84 ? -21.421 10.819 -4.593 1.00 79.62 84 HIS A O 1
ATOM 597 N N . GLY A 1 85 ? -19.286 11.074 -3.947 1.00 68.00 85 GLY A N 1
ATOM 598 C CA . GLY A 1 85 ? -19.575 11.659 -2.637 1.00 68.00 85 GLY A CA 1
ATOM 599 C C . GLY A 1 85 ? -20.100 13.094 -2.712 1.00 68.00 85 GLY A C 1
ATOM 600 O O . GLY A 1 85 ? -20.964 13.453 -1.924 1.00 68.00 85 GLY A O 1
ATOM 601 N N . VAL A 1 86 ? -19.649 13.884 -3.692 1.00 58.38 86 VAL A N 1
ATOM 602 C CA . VAL A 1 86 ? -20.086 15.279 -3.926 1.00 58.38 86 VAL A CA 1
ATOM 603 C C . VAL A 1 86 ? -21.539 15.371 -4.418 1.00 58.38 86 VAL A C 1
ATOM 605 O O . VAL A 1 86 ? -22.158 16.427 -4.343 1.00 58.38 86 VAL A O 1
ATOM 608 N N . ARG A 1 87 ? -22.120 14.268 -4.905 1.00 53.53 87 ARG A N 1
ATOM 609 C CA . ARG A 1 87 ? -23.525 14.199 -5.344 1.00 53.53 87 ARG A CA 1
ATOM 610 C C . ARG A 1 87 ? -24.537 13.999 -4.200 1.00 53.53 87 ARG A C 1
ATOM 612 O O . ARG A 1 87 ? -25.702 13.726 -4.493 1.00 53.53 87 ARG A O 1
ATOM 619 N N . ARG A 1 88 ? -24.124 14.102 -2.934 1.00 44.88 88 ARG A N 1
ATOM 620 C CA . ARG A 1 88 ? -25.008 14.049 -1.758 1.00 44.88 88 ARG A CA 1
ATOM 621 C C . ARG A 1 88 ? -24.942 15.324 -0.939 1.00 44.88 88 ARG A C 1
ATOM 623 O O . ARG A 1 88 ? -23.818 15.830 -0.745 1.00 44.88 88 ARG A O 1
#

Secondary structure (DSSP, 8-state):
-HHHHHHHHHH---SHHHHHHHHHHHHHH----HHHHHHHHHHHHHHHHHHHHHHHHHHSTT-S-HHHHHHHHHHHHHHHHHHHHTT-

Foldseek 3Di:
DVVQVVVCVVQNDQPLLLVVLLVVLCVVVVDPPCVSSVVSSVVSSCCLVVVLVVCCCPVVVVPDRSSVVNNVVSVVVVVVVVVVVVVD

Sequence (88 aa):
AALVAVSTALVGPVAFFGLLVVALGERLTQSRRHAILLPAAALVAIVVLVGGQTILQHALGGASTLGVVIEFVGGLVFLAMLLHGVRR

Radius of gyration: 14.4 Å; chains: 1; bounding box: 38×26×34 Å